Protein AF-A0AAW1TYU7-F1 (afdb_monomer)

Solvent-accessible surface area (backbone atoms only — not comparable to full-atom values): 8528 Å² total; per-residue (Å²): 122,68,66,64,56,52,52,53,50,53,50,51,51,54,53,52,51,52,53,50,51,54,51,52,51,53,50,51,51,51,53,54,70,66,50,73,81,72,82,68,67,56,71,66,59,44,54,50,50,52,50,50,51,54,52,50,51,51,49,50,13,61,77,58,72,44,56,63,83,50,60,72,53,62,38,59,66,28,62,70,59,51,42,69,75,50,72,76,68,42,62,76,51,89,51,69,65,60,41,60,52,52,68,42,39,31,38,31,48,38,64,38,78,94,75,37,80,44,71,42,70,39,41,62,76,65,47,48,54,55,53,52,52,48,64,71,46,33,56,70,64,67,46,60,85,86,68,101

Mean predicted aligned error: 13.65 Å

Organism: NCBI:txid420089

Nearest PDB structures (foldseek):
  6qlz-assembly2_B  TM=4.538E-01  e=4.454E-01  Homo sapiens
  4pg5-assembly1_A  TM=4.589E-01  e=2.276E+00  Staphylococcus aureus M1064
  6rh6-assembly1_A  TM=4.105E-01  e=3.115E+00  Homo sapiens
  3kz1-assembly1_A  TM=4.042E-01  e=2.926E+00  Homo sapiens
  3kz1-assembly2_B  TM=4.029E-01  e=7.043E+00  Homo sapiens

pLDDT: mean 82.73, std 10.72, range [53.5, 95.62]

Secondary structure (DSSP, 8-state):
-HHHHHHHHHHHHHHHHHHHHHHHHHHHHHHHHHS----PPPHHHHHHHHHHHHHHHHHHHHHTT--HHHHTT--HHHHHTEE---HHHHTT-SSHHHHHHHTTEEEEEEE-GGG-EEEEEEETTHHHHHHHHHHHHTTTTT--TT--

Structure (mmCIF, N/CA/C/O backbone):
data_AF-A0AAW1TYU7-F1
#
_entry.id   AF-A0AAW1TYU7-F1
#
loop_
_atom_site.group_PDB
_atom_site.id
_atom_site.type_symbol
_atom_site.label_atom_id
_atom_site.label_alt_id
_atom_site.label_comp_id
_atom_site.label_asym_id
_atom_site.label_entity_id
_atom_site.label_seq_id
_atom_site.pdbx_PDB_ins_code
_atom_site.Cartn_x
_atom_site.Cartn_y
_atom_site.Cartn_z
_atom_site.occupancy
_atom_site.B_iso_or_equiv
_atom_site.auth_seq_id
_atom_site.auth_comp_id
_atom_site.auth_asym_id
_atom_site.auth_atom_id
_atom_site.pdbx_PDB_model_num
ATOM 1 N N . MET A 1 1 ? -54.955 -17.510 65.396 1.00 55.66 1 MET A N 1
ATOM 2 C CA . MET A 1 1 ? -55.137 -16.705 64.162 1.00 55.66 1 MET A CA 1
ATOM 3 C C . MET A 1 1 ? -53.853 -16.027 63.640 1.00 55.66 1 MET A C 1
ATOM 5 O O . MET A 1 1 ? -53.747 -15.865 62.435 1.00 55.66 1 MET A O 1
ATOM 9 N N . ARG A 1 2 ? -52.864 -15.658 64.481 1.00 60.69 2 ARG A N 1
ATOM 10 C CA . ARG A 1 2 ? -51.607 -15.001 64.034 1.00 60.69 2 ARG A CA 1
ATOM 11 C C . ARG A 1 2 ? -50.575 -15.916 63.343 1.00 60.69 2 ARG A C 1
ATOM 13 O O . ARG A 1 2 ? -49.983 -15.480 62.369 1.00 60.69 2 ARG A O 1
ATOM 20 N N . LYS A 1 3 ? -50.383 -17.166 63.796 1.00 67.38 3 LYS A N 1
ATOM 21 C CA . LYS A 1 3 ? -49.389 -18.096 63.205 1.00 67.38 3 LYS A CA 1
ATOM 22 C C . LYS A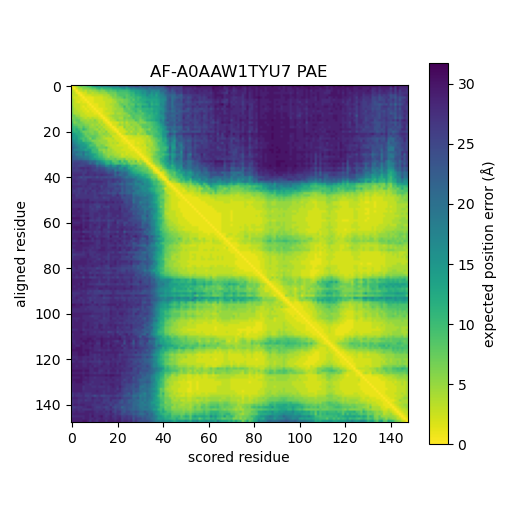 1 3 ? -49.694 -18.469 61.749 1.00 67.38 3 LYS A C 1
ATOM 24 O O . LYS A 1 3 ? -48.827 -18.332 60.902 1.00 67.38 3 LYS A O 1
ATOM 29 N N . LYS A 1 4 ? -50.954 -18.804 61.453 1.00 73.50 4 LYS A N 1
ATOM 30 C CA . LYS A 1 4 ? -51.401 -19.182 60.103 1.00 73.50 4 LYS A CA 1
ATOM 31 C C . LYS A 1 4 ? -51.175 -18.069 59.064 1.00 73.50 4 LYS A C 1
ATOM 33 O O . LYS A 1 4 ? -50.699 -18.329 57.974 1.00 73.50 4 LYS A O 1
ATOM 38 N N . LYS A 1 5 ? -51.408 -16.805 59.451 1.00 76.75 5 LYS A N 1
ATOM 39 C CA . LYS A 1 5 ? -51.119 -15.636 58.598 1.00 76.75 5 LYS A CA 1
ATOM 40 C C . LYS A 1 5 ? -49.624 -15.451 58.311 1.00 76.75 5 LYS A C 1
ATOM 42 O O . LYS A 1 5 ? -49.274 -14.965 57.245 1.00 76.75 5 LYS A O 1
ATOM 47 N N . MET A 1 6 ? -48.759 -15.798 59.266 1.00 77.75 6 MET A N 1
ATOM 48 C CA . MET A 1 6 ? -47.303 -15.725 59.107 1.00 77.75 6 MET A CA 1
ATOM 49 C C . MET A 1 6 ? -46.801 -16.820 58.158 1.00 77.75 6 MET A C 1
ATOM 51 O O . MET A 1 6 ? -45.953 -16.557 57.315 1.00 77.75 6 MET A O 1
ATOM 55 N N . GLU A 1 7 ? -47.351 -18.029 58.274 1.00 80.19 7 GLU A N 1
ATOM 56 C CA . GLU A 1 7 ? -47.046 -19.158 57.388 1.00 80.19 7 GLU A CA 1
ATOM 57 C C . GLU A 1 7 ? -47.467 -18.866 55.942 1.00 80.19 7 GLU A C 1
ATOM 59 O O . GLU A 1 7 ? -46.661 -19.055 55.034 1.00 80.19 7 GLU A O 1
ATOM 64 N N . ASP A 1 8 ? -48.664 -18.306 55.735 1.00 79.69 8 ASP A N 1
ATOM 65 C CA . ASP A 1 8 ? -49.133 -17.887 54.407 1.00 79.69 8 ASP A CA 1
ATOM 66 C C . ASP A 1 8 ? -48.233 -16.791 53.800 1.00 79.69 8 ASP A C 1
ATOM 68 O O . ASP A 1 8 ? -47.884 -16.850 52.622 1.00 79.69 8 ASP A O 1
ATOM 72 N N . LEU A 1 9 ? -47.787 -15.820 54.608 1.00 77.69 9 LEU A N 1
ATOM 73 C CA . LEU A 1 9 ? -46.844 -14.775 54.181 1.00 77.69 9 LEU A CA 1
ATOM 74 C C . LEU A 1 9 ? -45.479 -15.345 53.777 1.00 77.69 9 LEU A C 1
ATOM 76 O O . LEU A 1 9 ? -44.922 -14.946 52.756 1.00 77.69 9 LEU A O 1
ATOM 80 N N . MET A 1 10 ? -44.949 -16.292 54.552 1.00 76.00 10 MET A N 1
ATOM 81 C CA . MET A 1 10 ? -43.680 -16.959 54.244 1.00 76.00 10 MET A CA 1
ATOM 82 C C . MET A 1 10 ? -43.778 -17.823 52.984 1.00 76.00 10 MET A C 1
ATOM 84 O O . MET A 1 10 ? -42.814 -17.911 52.221 1.00 76.00 10 MET A O 1
ATOM 88 N N . LEU A 1 11 ? -44.938 -18.440 52.741 1.00 77.69 11 LEU A N 1
ATOM 89 C CA . LEU A 1 11 ? -45.195 -19.216 51.533 1.00 77.69 11 LEU A CA 1
ATOM 90 C C . LEU A 1 11 ? -45.181 -18.317 50.288 1.00 77.69 11 LEU A C 1
ATOM 92 O O . LEU A 1 11 ? -44.495 -18.634 49.317 1.00 77.69 11 LEU A O 1
ATOM 96 N N . ILE A 1 12 ? -45.880 -17.177 50.345 1.00 73.88 12 ILE A N 1
ATOM 97 C CA . ILE A 1 12 ? -45.915 -16.179 49.264 1.00 73.88 12 ILE A CA 1
ATOM 98 C C . ILE A 1 12 ? -44.510 -15.638 49.000 1.00 73.88 12 ILE A C 1
ATOM 100 O O . ILE A 1 12 ? -44.064 -15.640 47.855 1.00 73.88 12 ILE A O 1
ATOM 104 N N . PHE A 1 13 ? -43.781 -15.264 50.054 1.00 73.44 13 PHE A N 1
ATOM 105 C CA . PHE A 1 13 ? -42.428 -14.730 49.921 1.00 73.44 13 PHE A CA 1
ATOM 106 C C . PHE A 1 13 ? -41.490 -15.725 49.231 1.00 73.44 13 PHE A C 1
ATOM 108 O O . PHE A 1 13 ? -40.816 -15.373 48.267 1.00 73.44 13 PHE A O 1
ATOM 115 N N . ASN A 1 14 ? -41.488 -16.992 49.652 1.00 73.25 14 ASN A N 1
ATOM 116 C CA . ASN A 1 14 ? -40.630 -18.011 49.046 1.00 73.25 14 ASN A CA 1
ATOM 117 C C . ASN A 1 14 ? -41.027 -18.337 47.599 1.00 73.25 14 ASN A C 1
ATOM 119 O O . ASN A 1 14 ? -40.152 -18.553 46.759 1.00 73.25 14 ASN A O 1
ATOM 123 N N . LEU A 1 15 ? -42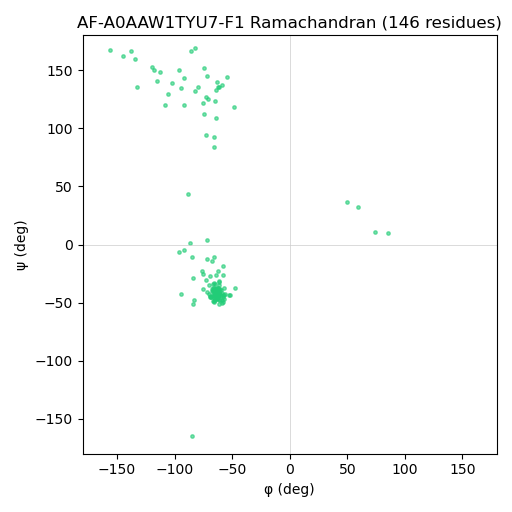.322 -18.375 47.283 1.00 71.44 15 LEU A N 1
ATOM 124 C CA . LEU A 1 15 ? -42.794 -18.615 45.918 1.00 71.44 15 LEU A CA 1
ATOM 125 C C . LEU A 1 15 ? -42.412 -17.460 44.986 1.00 71.44 15 LEU A C 1
ATOM 127 O O . LEU A 1 15 ? -41.828 -17.692 43.927 1.00 71.44 15 LEU A O 1
ATOM 131 N N . GLU A 1 16 ? -42.677 -16.219 45.388 1.00 70.00 16 GLU A N 1
ATOM 132 C CA . GLU A 1 16 ? -42.385 -15.038 44.575 1.00 70.00 16 GLU A CA 1
ATOM 133 C C . GLU A 1 16 ? -40.883 -14.824 44.386 1.00 70.00 16 GLU A C 1
ATOM 135 O O . GLU A 1 16 ? -40.439 -14.516 43.274 1.00 70.00 16 GLU A O 1
ATOM 140 N N . PHE A 1 17 ? -40.080 -15.042 45.430 1.00 69.00 17 PHE A N 1
ATOM 141 C CA . PHE A 1 17 ? -38.631 -14.863 45.356 1.00 69.00 17 PHE A CA 1
ATOM 142 C C . PHE A 1 17 ? -37.994 -15.876 44.396 1.00 69.00 17 PHE A C 1
ATOM 144 O O . PHE A 1 17 ? -37.239 -15.491 43.501 1.00 69.00 17 PHE A O 1
ATOM 151 N N . ASN A 1 18 ? -38.376 -17.154 44.494 1.00 67.75 18 ASN A N 1
ATOM 152 C CA . ASN A 1 18 ? -37.872 -18.204 43.605 1.00 67.75 18 ASN A CA 1
ATOM 153 C C . ASN A 1 18 ? -38.309 -17.997 42.147 1.00 67.75 18 ASN A C 1
ATOM 155 O O . ASN A 1 18 ? -37.503 -18.149 41.228 1.00 67.75 18 ASN A O 1
ATOM 159 N N . VAL A 1 19 ? -39.565 -17.601 41.910 1.00 71.38 19 VAL A N 1
ATOM 160 C CA . VAL A 1 19 ? -40.057 -17.300 40.553 1.00 71.38 19 VAL A CA 1
ATOM 161 C C . VAL A 1 19 ? -39.319 -16.100 39.953 1.00 71.38 19 VAL A C 1
ATOM 163 O O . VAL A 1 19 ? -39.004 -16.103 38.761 1.00 71.38 19 VAL A O 1
ATOM 166 N N . THR A 1 20 ? -39.007 -15.089 40.765 1.00 73.12 20 THR A N 1
ATOM 167 C CA . THR A 1 20 ? -38.305 -13.880 40.313 1.00 73.12 20 THR A CA 1
ATOM 168 C C . THR A 1 20 ? -36.845 -14.162 39.963 1.00 73.12 20 THR A C 1
ATOM 170 O O . THR A 1 20 ? -36.374 -13.691 38.926 1.00 73.12 20 THR A O 1
ATOM 173 N N . ILE A 1 21 ? -36.143 -14.960 40.775 1.00 69.69 21 ILE A N 1
ATOM 174 C CA . ILE A 1 21 ? -34.767 -15.393 40.482 1.00 69.69 21 ILE A CA 1
ATOM 175 C C . ILE A 1 21 ? -34.738 -16.196 39.177 1.00 69.69 21 ILE A C 1
ATOM 177 O O . ILE A 1 21 ? -34.030 -15.822 38.246 1.00 69.69 21 ILE A O 1
ATOM 181 N N . ASN A 1 22 ? -35.604 -17.206 39.048 1.00 75.25 22 ASN A N 1
ATOM 182 C CA . ASN A 1 22 ? -35.659 -18.045 37.848 1.00 75.25 22 ASN A CA 1
ATOM 183 C C . ASN A 1 22 ? -35.982 -17.242 36.573 1.00 75.25 22 ASN A C 1
ATOM 185 O O . ASN A 1 22 ? -35.412 -17.501 35.511 1.00 75.25 22 ASN A O 1
ATOM 189 N N . LYS A 1 23 ? -36.869 -16.237 36.655 1.00 78.19 23 LYS A N 1
ATOM 190 C CA . LYS A 1 23 ? -37.149 -15.333 35.525 1.00 78.19 23 LYS A CA 1
ATOM 191 C C . LYS A 1 23 ? -35.920 -14.518 35.124 1.00 78.19 23 LYS A C 1
ATOM 193 O O . LYS A 1 23 ? -35.611 -14.457 33.934 1.00 78.19 23 LYS A O 1
ATOM 198 N N . ARG A 1 24 ? -35.208 -13.932 36.094 1.00 72.88 24 ARG A N 1
ATOM 199 C CA . ARG A 1 24 ? -33.979 -13.164 35.832 1.00 72.88 24 ARG A CA 1
ATOM 200 C C . ARG A 1 24 ? -32.883 -14.026 35.221 1.00 72.88 24 ARG A C 1
ATOM 202 O O . ARG A 1 24 ? -32.205 -13.575 34.298 1.00 72.88 24 ARG A O 1
ATOM 209 N N . ASP A 1 25 ? -32.738 -15.263 35.678 1.00 72.69 25 ASP A N 1
ATOM 210 C CA . ASP A 1 25 ? -31.746 -16.190 35.138 1.00 72.69 25 ASP A CA 1
ATOM 211 C C . ASP A 1 25 ? -32.064 -16.558 33.686 1.00 72.69 25 ASP A C 1
ATOM 213 O O . ASP A 1 25 ? -31.183 -16.517 32.825 1.00 72.69 25 ASP A O 1
ATOM 217 N N . MET A 1 26 ? -33.338 -16.814 33.370 1.00 72.12 26 MET A N 1
ATOM 218 C CA . MET A 1 26 ? -33.774 -17.070 31.994 1.00 72.12 26 MET A CA 1
ATOM 219 C C . MET A 1 26 ? -33.598 -15.856 31.072 1.00 72.12 26 MET A C 1
ATOM 221 O O . MET A 1 26 ? -33.204 -16.013 29.912 1.00 72.12 26 MET A O 1
ATOM 225 N N . GLU A 1 27 ? -33.871 -14.643 31.553 1.00 78.50 27 GLU A N 1
ATOM 226 C CA . GLU A 1 27 ? -33.611 -13.409 30.802 1.00 78.50 27 GLU A CA 1
ATOM 227 C C . GLU A 1 27 ? -32.115 -13.206 30.563 1.00 78.50 27 GLU A C 1
ATOM 229 O O . GLU A 1 27 ? -31.705 -12.926 29.435 1.00 78.50 27 GLU A O 1
ATOM 234 N N . THR A 1 28 ? -31.289 -13.440 31.582 1.00 73.88 28 THR A N 1
ATOM 235 C CA . THR A 1 28 ? -29.828 -13.338 31.500 1.00 73.88 28 THR A CA 1
ATOM 236 C C . THR A 1 28 ? -29.255 -14.357 30.515 1.00 73.88 28 THR A C 1
ATOM 238 O O . THR A 1 28 ? -28.435 -14.003 29.664 1.00 73.88 28 THR A O 1
ATOM 241 N N . GLN A 1 29 ? -29.732 -15.605 30.547 1.00 71.69 29 GLN A N 1
ATOM 242 C CA . GLN A 1 29 ? -29.360 -16.636 29.575 1.00 71.69 29 GLN A CA 1
ATOM 243 C C . GLN A 1 29 ? -29.791 -16.264 28.151 1.00 71.69 29 GLN A C 1
ATOM 245 O O . GLN A 1 29 ? -29.000 -16.408 27.219 1.00 71.69 29 GLN A O 1
ATOM 250 N N . LYS A 1 30 ? -31.002 -15.720 27.957 1.00 74.44 30 LYS A N 1
ATOM 251 C CA . LYS A 1 30 ? -31.453 -15.239 26.639 1.00 74.44 30 LYS A CA 1
ATOM 252 C C . LYS A 1 30 ? -30.628 -14.053 26.140 1.00 74.44 30 LYS A C 1
ATOM 254 O O . LYS A 1 30 ? -30.302 -14.017 24.957 1.00 74.44 30 LYS A O 1
ATOM 259 N N . ILE A 1 31 ? -30.271 -13.103 27.004 1.00 69.56 31 ILE A N 1
ATOM 260 C CA . ILE A 1 31 ? -29.400 -11.967 26.663 1.00 69.56 31 ILE A CA 1
ATOM 261 C C . ILE A 1 31 ? -28.010 -12.472 26.258 1.00 69.56 31 ILE A C 1
ATOM 263 O O . ILE A 1 31 ? -27.485 -12.046 25.231 1.00 69.56 31 ILE A O 1
ATOM 267 N N . ASN A 1 32 ? -27.443 -13.420 27.005 1.00 65.12 32 ASN A N 1
ATOM 268 C CA . ASN A 1 32 ? -26.140 -14.007 26.699 1.00 65.12 32 ASN A CA 1
ATOM 269 C C . ASN A 1 32 ? -26.151 -14.840 25.411 1.00 65.12 32 ASN A C 1
ATOM 271 O O . ASN A 1 32 ? -25.234 -14.703 24.610 1.00 65.12 32 ASN A O 1
ATOM 275 N N . ASN A 1 33 ? -27.202 -15.622 25.149 1.00 64.88 33 ASN A N 1
ATOM 276 C CA . ASN A 1 33 ? -27.345 -16.364 23.891 1.00 64.88 33 ASN A CA 1
ATOM 277 C C . ASN A 1 33 ? -27.601 -15.446 22.682 1.00 64.88 33 ASN A C 1
ATOM 279 O O . ASN A 1 33 ? -27.238 -15.792 21.560 1.00 64.88 33 ASN A O 1
ATOM 283 N N . ARG A 1 34 ? -28.203 -14.265 22.888 1.00 61.25 34 ARG A N 1
ATOM 284 C CA . ARG A 1 34 ? -28.382 -13.238 21.844 1.00 61.25 34 ARG A CA 1
ATOM 285 C C . ARG A 1 34 ? -27.102 -12.461 21.546 1.00 61.25 34 ARG A C 1
ATOM 287 O O . ARG A 1 34 ? -26.965 -11.921 20.448 1.00 61.25 34 ARG A O 1
ATOM 294 N N . ARG A 1 35 ? -26.151 -12.411 22.482 1.00 60.06 35 ARG A N 1
ATOM 295 C CA . ARG A 1 35 ? -24.810 -11.884 22.221 1.00 60.06 35 ARG A CA 1
ATOM 296 C C . ARG A 1 35 ? -24.072 -12.899 21.355 1.00 60.06 35 ARG A C 1
ATOM 298 O O . ARG A 1 35 ? -23.458 -13.837 21.857 1.00 60.06 35 ARG A O 1
ATOM 305 N N . ARG A 1 36 ? -24.109 -12.702 20.033 1.00 56.19 36 ARG A N 1
ATOM 306 C CA . ARG A 1 36 ? -23.109 -13.303 19.142 1.00 56.19 36 ARG A CA 1
ATOM 307 C C . ARG A 1 36 ? -21.744 -13.012 19.764 1.00 56.19 36 ARG A C 1
ATOM 309 O O . ARG A 1 36 ? -21.393 -11.847 19.929 1.00 56.19 36 ARG A O 1
ATOM 316 N N . LYS A 1 37 ? -20.993 -14.053 20.134 1.00 54.16 37 LYS A N 1
ATOM 317 C CA . LYS A 1 37 ? -19.570 -13.915 20.449 1.00 54.16 37 LYS A CA 1
ATOM 318 C C . LYS A 1 37 ? -18.873 -13.516 19.152 1.00 54.16 37 LYS A C 1
ATOM 320 O O . LYS A 1 37 ? -18.404 -14.371 18.408 1.00 54.16 37 LYS A O 1
ATOM 325 N N . THR A 1 38 ? -18.861 -12.229 18.831 1.00 54.62 38 THR A N 1
ATOM 326 C CA . THR A 1 38 ? -17.908 -11.696 17.870 1.00 54.62 38 THR A CA 1
ATOM 327 C C . THR A 1 38 ? -16.541 -11.890 18.501 1.00 54.62 38 THR A C 1
ATOM 329 O O . THR A 1 38 ? -16.211 -11.267 19.508 1.00 54.62 38 THR A O 1
ATOM 332 N N . VAL A 1 39 ? -15.765 -12.826 17.956 1.00 60.84 39 VAL A N 1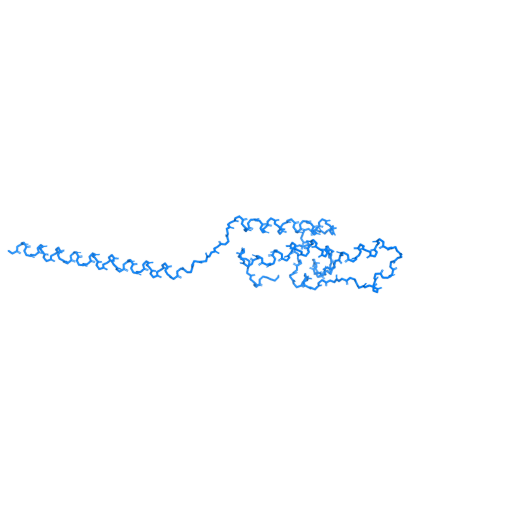
ATOM 333 C CA . VAL A 1 39 ? -14.338 -12.912 18.254 1.00 60.84 39 VAL A CA 1
ATOM 334 C C . VAL A 1 39 ? -13.731 -11.643 17.670 1.00 60.84 39 VAL A C 1
ATOM 336 O O . VAL A 1 39 ? -13.456 -11.569 16.475 1.00 60.84 39 VAL A O 1
ATOM 339 N N . LEU A 1 40 ? -13.634 -10.605 18.499 1.00 53.50 40 LEU A N 1
ATOM 340 C CA . LEU A 1 40 ? -12.904 -9.397 18.154 1.00 53.50 40 LEU A CA 1
ATOM 341 C C . LEU A 1 40 ? -11.443 -9.811 17.924 1.00 53.50 40 LEU A C 1
ATOM 343 O O . LEU A 1 40 ? -10.919 -10.616 18.706 1.00 53.50 40 LEU A O 1
ATOM 347 N N . PRO A 1 41 ? -1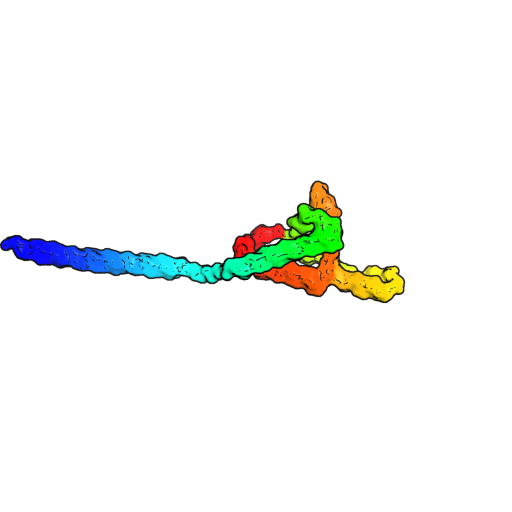0.786 -9.323 16.860 1.00 62.94 41 PRO A N 1
ATOM 348 C CA . PRO A 1 41 ? -9.362 -9.558 16.696 1.00 62.94 41 PRO A CA 1
ATOM 349 C C . PRO A 1 41 ? -8.637 -9.079 17.950 1.00 62.94 41 PRO A C 1
ATOM 351 O O . PRO A 1 41 ? -9.034 -8.088 18.568 1.00 62.94 41 PRO A O 1
ATOM 354 N N . LYS A 1 42 ? -7.580 -9.793 18.340 1.00 68.50 42 LYS A N 1
ATOM 355 C CA . LYS A 1 42 ? -6.775 -9.374 19.490 1.00 68.50 42 LYS A CA 1
ATOM 356 C C . LYS A 1 42 ? -6.230 -7.974 19.207 1.00 68.50 42 LYS A C 1
ATOM 358 O O . LYS A 1 42 ? -5.768 -7.723 18.095 1.00 68.50 42 LYS A O 1
ATOM 363 N N . THR A 1 43 ? -6.256 -7.091 20.204 1.00 70.81 43 THR A N 1
ATOM 364 C CA . THR A 1 43 ? -5.774 -5.702 20.100 1.00 70.81 43 THR A CA 1
ATOM 365 C C . THR A 1 43 ? -4.389 -5.618 19.446 1.00 70.81 43 THR A C 1
ATOM 367 O O . THR A 1 43 ? -4.159 -4.768 18.589 1.00 70.81 43 THR A O 1
ATOM 370 N N . ASP A 1 44 ? -3.511 -6.580 19.744 1.00 71.56 44 ASP A N 1
ATOM 371 C CA . ASP A 1 44 ? -2.166 -6.682 19.168 1.00 71.56 44 ASP A CA 1
ATOM 372 C C . ASP A 1 44 ? -2.162 -6.882 17.643 1.00 71.56 44 ASP A C 1
ATOM 374 O O . ASP A 1 44 ? -1.316 -6.330 16.946 1.00 71.56 44 ASP A O 1
ATOM 378 N N . GLN A 1 45 ? -3.111 -7.649 17.097 1.00 71.19 45 GLN A N 1
ATOM 379 C CA . GLN A 1 45 ? -3.209 -7.902 15.653 1.00 71.19 45 GLN A CA 1
ATOM 380 C C . GLN A 1 45 ? -3.648 -6.648 14.893 1.00 71.19 45 GLN A C 1
ATOM 382 O O . GLN A 1 45 ? -3.191 -6.408 13.778 1.00 71.19 45 GLN A O 1
ATOM 387 N N . ILE A 1 46 ? -4.508 -5.834 15.509 1.00 75.25 46 ILE A N 1
ATOM 388 C CA . ILE A 1 46 ? -4.948 -4.551 14.949 1.00 75.25 46 ILE A CA 1
ATOM 389 C C . ILE A 1 46 ? -3.775 -3.562 14.940 1.00 75.25 46 ILE A C 1
ATOM 391 O O . ILE A 1 46 ? -3.513 -2.935 13.917 1.00 75.25 46 ILE A O 1
ATOM 395 N N . ALA A 1 47 ? -3.015 -3.488 16.038 1.00 80.06 47 ALA A N 1
ATOM 396 C CA . ALA A 1 47 ? -1.830 -2.634 16.139 1.00 80.06 47 ALA A CA 1
ATOM 397 C C . ALA A 1 47 ? -0.728 -3.018 15.131 1.00 80.06 47 ALA A C 1
ATOM 399 O O . ALA A 1 47 ? -0.077 -2.147 14.549 1.00 80.06 47 ALA A O 1
ATOM 400 N N . GLN A 1 48 ? -0.539 -4.317 14.880 1.00 85.19 48 GLN A N 1
ATOM 401 C CA . GLN A 1 48 ? 0.391 -4.809 13.858 1.00 85.19 48 GLN A CA 1
ATOM 402 C C . GLN A 1 48 ? -0.049 -4.417 12.442 1.00 85.19 48 GLN A C 1
ATOM 404 O O . GLN A 1 48 ? 0.792 -4.035 11.629 1.00 85.19 48 GLN A O 1
ATOM 409 N N . LEU A 1 49 ? -1.352 -4.482 12.148 1.00 87.00 49 LEU A N 1
ATOM 410 C CA . LEU A 1 49 ? -1.895 -4.090 10.846 1.00 87.00 49 LEU A CA 1
ATOM 411 C C . LEU A 1 49 ? -1.742 -2.587 10.588 1.00 87.00 49 LEU A C 1
ATOM 413 O O . LEU A 1 49 ? -1.332 -2.196 9.497 1.00 87.00 49 LEU A O 1
ATOM 417 N N . ASP A 1 50 ? -2.032 -1.760 11.593 1.00 88.88 50 ASP A N 1
ATOM 418 C CA . ASP A 1 50 ? -1.845 -0.308 11.518 1.00 88.88 50 ASP A CA 1
ATOM 419 C C . ASP A 1 50 ? -0.365 0.046 11.311 1.00 88.88 50 ASP A C 1
ATOM 421 O O . ASP A 1 50 ? -0.013 0.795 10.399 1.00 88.88 50 ASP A O 1
ATOM 425 N N . SER A 1 51 ? 0.529 -0.602 12.063 1.00 92.00 51 SER A N 1
ATOM 426 C CA . SER A 1 51 ? 1.978 -0.443 11.886 1.00 92.00 51 SER A CA 1
ATOM 427 C C . SER A 1 51 ? 2.416 -0.811 10.463 1.00 92.00 51 SER A C 1
ATOM 429 O O . SER A 1 51 ? 3.150 -0.061 9.821 1.00 92.00 51 SER A O 1
ATOM 431 N N . LEU A 1 52 ? 1.929 -1.936 9.924 1.00 91.75 52 LEU A N 1
ATOM 432 C CA . LEU A 1 52 ? 2.213 -2.346 8.548 1.00 91.75 52 LEU A CA 1
ATOM 433 C C . LEU A 1 52 ? 1.704 -1.321 7.526 1.00 91.75 52 LEU A C 1
ATOM 435 O O . LEU A 1 52 ? 2.421 -1.014 6.572 1.00 91.75 52 LEU A O 1
ATOM 439 N N . ALA A 1 53 ? 0.503 -0.774 7.721 1.00 91.62 53 ALA A N 1
ATOM 440 C CA . ALA A 1 53 ? -0.056 0.257 6.853 1.00 91.62 53 ALA A CA 1
ATOM 441 C C . ALA A 1 53 ? 0.798 1.532 6.865 1.00 91.62 53 ALA A C 1
ATOM 443 O O . ALA A 1 53 ? 1.135 2.058 5.802 1.00 91.62 53 ALA A O 1
ATOM 444 N N . GLN A 1 54 ? 1.230 1.979 8.045 1.00 92.69 54 GLN A N 1
ATOM 445 C CA . GLN A 1 54 ? 2.099 3.145 8.198 1.00 92.69 54 GLN A CA 1
ATOM 446 C C . GLN A 1 54 ? 3.464 2.934 7.531 1.00 92.69 54 GLN A C 1
ATOM 448 O O . GLN A 1 54 ? 3.905 3.784 6.753 1.00 92.69 54 GLN A O 1
ATOM 453 N N . TYR A 1 55 ? 4.113 1.786 7.757 1.00 93.62 55 TYR A N 1
ATOM 454 C CA . TYR A 1 55 ? 5.385 1.465 7.102 1.00 93.62 55 TYR A CA 1
ATOM 455 C C . TYR A 1 55 ? 5.246 1.376 5.585 1.00 93.62 55 TYR A C 1
ATOM 457 O O . TYR A 1 55 ? 6.086 1.911 4.861 1.00 93.62 55 TYR A O 1
ATOM 465 N N . THR A 1 56 ? 4.174 0.748 5.098 1.00 93.06 56 THR A N 1
ATOM 466 C CA . THR A 1 56 ? 3.901 0.630 3.660 1.00 93.06 56 THR A CA 1
ATOM 467 C C . THR A 1 56 ? 3.704 2.010 3.036 1.00 93.06 56 THR A C 1
ATOM 469 O O . THR A 1 56 ? 4.300 2.307 2.003 1.00 93.06 56 THR A O 1
ATOM 472 N N . LEU A 1 57 ? 2.952 2.897 3.694 1.00 93.25 57 LEU A N 1
ATOM 473 C CA . LEU A 1 57 ? 2.738 4.267 3.232 1.00 93.25 57 LEU A CA 1
ATOM 474 C C . LEU A 1 57 ? 4.046 5.066 3.159 1.00 93.25 57 LEU A C 1
ATOM 476 O O . LEU A 1 57 ? 4.312 5.718 2.146 1.00 93.25 57 LEU A O 1
ATOM 480 N N . VAL A 1 58 ? 4.874 5.014 4.209 1.00 93.81 58 VAL A N 1
ATOM 481 C CA . VAL A 1 58 ? 6.174 5.705 4.225 1.00 93.81 58 VAL A CA 1
ATOM 482 C C . VAL A 1 58 ? 7.098 5.129 3.158 1.00 93.81 58 VAL A C 1
ATOM 484 O O . VAL A 1 58 ? 7.726 5.896 2.434 1.00 93.81 58 VAL A O 1
ATOM 487 N N . HIS A 1 59 ? 7.148 3.805 3.004 1.00 93.38 59 HIS A N 1
ATOM 488 C CA . HIS A 1 59 ? 7.947 3.155 1.969 1.00 93.38 59 HIS A CA 1
ATOM 489 C C . HIS A 1 59 ? 7.546 3.629 0.568 1.00 93.38 59 HIS A C 1
ATOM 491 O O . HIS A 1 59 ? 8.404 4.076 -0.194 1.00 93.38 59 HIS A O 1
ATOM 497 N N . LEU A 1 60 ? 6.246 3.615 0.253 1.00 93.44 60 LEU A N 1
ATOM 498 C CA . LEU A 1 60 ? 5.727 4.100 -1.027 1.00 93.44 60 LEU A CA 1
ATOM 499 C C . LEU A 1 60 ? 6.060 5.579 -1.247 1.00 93.44 60 LEU A C 1
ATOM 501 O O . LEU A 1 60 ? 6.493 5.946 -2.339 1.00 93.44 60 LEU A O 1
ATOM 505 N N . ALA A 1 61 ? 5.894 6.423 -0.226 1.00 93.12 61 ALA A N 1
ATOM 506 C CA . ALA A 1 61 ? 6.179 7.852 -0.312 1.00 93.12 61 ALA A CA 1
ATOM 507 C C . ALA A 1 61 ? 7.675 8.142 -0.521 1.00 93.12 61 ALA A C 1
ATOM 509 O O . ALA A 1 61 ? 8.029 8.890 -1.431 1.00 93.12 61 ALA A O 1
ATOM 510 N N . VAL A 1 62 ? 8.553 7.527 0.278 1.00 94.12 62 VAL A N 1
ATOM 511 C CA . VAL A 1 62 ? 10.010 7.729 0.217 1.00 94.12 62 VAL A CA 1
ATOM 512 C C . VAL A 1 62 ? 10.571 7.203 -1.096 1.00 94.12 62 VAL A C 1
ATOM 514 O O . VAL A 1 62 ? 11.273 7.938 -1.790 1.00 94.12 62 VAL A O 1
ATOM 517 N N . PHE A 1 63 ? 10.219 5.970 -1.473 1.00 93.12 63 PHE A N 1
ATOM 518 C CA . PHE A 1 63 ? 10.716 5.351 -2.699 1.00 93.12 63 PHE A CA 1
ATOM 519 C C . PHE A 1 63 ? 10.317 6.155 -3.943 1.00 93.12 63 PHE A C 1
ATOM 521 O O . PHE A 1 63 ? 11.142 6.414 -4.815 1.00 93.12 63 PHE A O 1
ATOM 528 N N . ASN A 1 64 ? 9.072 6.636 -3.989 1.00 93.50 64 ASN A N 1
ATOM 529 C CA . ASN A 1 64 ? 8.568 7.420 -5.117 1.00 93.50 64 ASN A CA 1
ATOM 530 C C . ASN A 1 64 ? 8.852 8.923 -5.007 1.00 93.50 64 ASN A C 1
ATOM 532 O O . ASN A 1 64 ? 8.431 9.689 -5.876 1.00 93.50 64 ASN A O 1
ATOM 536 N N . ARG A 1 65 ? 9.537 9.362 -3.939 1.00 94.75 65 ARG A N 1
ATOM 537 C CA . ARG A 1 65 ? 9.775 10.780 -3.614 1.00 94.75 65 ARG A CA 1
ATOM 538 C C . ARG A 1 65 ? 8.487 11.619 -3.657 1.00 94.75 65 ARG A C 1
ATOM 540 O O . ARG A 1 65 ? 8.496 12.773 -4.089 1.00 94.75 65 ARG A O 1
ATOM 547 N N . LYS A 1 66 ? 7.371 11.031 -3.225 1.00 90.88 66 LYS A N 1
ATOM 548 C CA . LYS A 1 66 ? 6.047 11.662 -3.162 1.00 90.88 66 LYS A CA 1
ATOM 549 C C . LYS A 1 66 ? 5.789 12.197 -1.762 1.00 90.88 66 LYS A C 1
ATOM 551 O O . LYS A 1 66 ? 6.273 11.649 -0.772 1.00 90.88 66 LYS A O 1
ATOM 556 N N . ARG A 1 67 ? 5.000 13.269 -1.659 1.00 88.88 67 ARG A N 1
ATOM 557 C CA . ARG A 1 67 ? 4.560 13.756 -0.347 1.00 88.88 67 ARG A CA 1
ATOM 558 C C . ARG A 1 67 ? 3.536 12.783 0.229 1.00 88.88 67 ARG A C 1
ATOM 560 O O . ARG A 1 67 ? 2.693 12.278 -0.505 1.00 88.88 67 ARG A O 1
ATOM 567 N N . LEU A 1 68 ? 3.548 12.592 1.549 1.00 85.75 68 LEU A N 1
ATOM 568 C CA . LEU A 1 68 ? 2.611 11.687 2.232 1.00 85.75 68 LEU A CA 1
ATOM 569 C C . LEU A 1 68 ? 1.148 11.967 1.863 1.00 85.75 68 LEU A C 1
ATOM 571 O O . LEU A 1 68 ? 0.420 11.041 1.533 1.00 85.75 68 LEU A O 1
ATOM 575 N N . GLY A 1 69 ? 0.741 13.240 1.817 1.00 86.19 69 GLY A N 1
ATOM 576 C CA . GLY A 1 69 ? -0.627 13.618 1.445 1.00 86.19 69 GLY A CA 1
ATOM 577 C C . GLY A 1 69 ? -1.007 13.345 -0.019 1.00 86.19 69 GLY A C 1
ATOM 578 O O . GLY A 1 69 ? -2.187 13.412 -0.354 1.00 86.19 69 GLY A O 1
ATOM 579 N N . GLU A 1 70 ? -0.039 13.068 -0.899 1.00 85.88 70 GLU A N 1
ATOM 580 C CA . GLU A 1 70 ? -0.302 12.553 -2.248 1.00 85.88 70 GLU A CA 1
ATOM 581 C C . GLU A 1 70 ? -0.473 11.036 -2.197 1.00 85.88 70 GLU A C 1
ATOM 583 O O . GLU A 1 70 ? -1.490 10.532 -2.655 1.00 85.88 70 GLU A O 1
ATOM 588 N N . THR A 1 71 ? 0.464 10.314 -1.578 1.00 89.50 71 THR A N 1
ATOM 589 C CA . THR A 1 71 ? 0.416 8.847 -1.468 1.00 89.50 71 THR A CA 1
ATOM 590 C C . THR A 1 71 ? -0.816 8.358 -0.696 1.00 89.50 71 THR A C 1
ATOM 592 O O . THR A 1 71 ? -1.375 7.325 -1.023 1.00 89.50 71 THR A O 1
ATOM 595 N N . GLN A 1 72 ? -1.313 9.115 0.284 1.00 89.94 72 GLN A N 1
ATOM 596 C CA . GLN A 1 72 ? -2.539 8.777 1.023 1.00 89.94 72 GLN A CA 1
ATOM 597 C C . GLN A 1 72 ? -3.823 8.794 0.174 1.00 89.94 72 GLN A C 1
ATOM 599 O O . GLN A 1 72 ? -4.869 8.388 0.666 1.00 89.94 72 GLN A O 1
ATOM 604 N N . ARG A 1 73 ? -3.776 9.301 -1.065 1.00 89.69 73 ARG A N 1
ATOM 605 C CA . ARG A 1 73 ? -4.953 9.435 -1.943 1.00 89.69 73 ARG A CA 1
ATOM 606 C C . ARG A 1 73 ? -5.188 8.241 -2.860 1.00 89.69 73 ARG A C 1
ATOM 608 O O . ARG A 1 73 ? -6.167 8.263 -3.593 1.00 89.69 73 ARG A O 1
ATOM 615 N N . ILE A 1 74 ? -4.287 7.264 -2.864 1.00 91.88 74 ILE A N 1
ATOM 616 C CA . ILE A 1 74 ? -4.424 6.067 -3.695 1.00 91.88 74 ILE A CA 1
ATOM 617 C C . ILE A 1 74 ? -5.652 5.294 -3.214 1.00 91.88 74 ILE A C 1
ATOM 619 O O . ILE A 1 74 ? -5.724 4.936 -2.036 1.00 91.88 74 ILE A O 1
ATOM 623 N N . SER A 1 75 ? -6.594 5.044 -4.117 1.00 92.19 75 SER A N 1
ATOM 624 C CA . SER A 1 75 ? -7.756 4.196 -3.848 1.00 92.19 75 SER A CA 1
ATOM 625 C C . SER A 1 75 ? -7.442 2.718 -4.080 1.00 92.19 75 SER A C 1
ATOM 627 O O . SER A 1 75 ? -6.434 2.351 -4.696 1.00 92.19 75 SER A O 1
ATOM 629 N N . ILE A 1 76 ? -8.322 1.838 -3.603 1.00 92.56 76 ILE A N 1
ATOM 630 C CA . ILE A 1 76 ? -8.209 0.403 -3.889 1.00 92.56 76 ILE A CA 1
ATOM 631 C C . ILE A 1 76 ? -8.416 0.122 -5.378 1.00 92.56 76 ILE A C 1
ATOM 633 O O . ILE A 1 76 ? -7.804 -0.799 -5.917 1.00 92.56 76 ILE A O 1
ATOM 637 N N . GLU A 1 77 ? -9.261 0.900 -6.049 1.00 93.56 77 GLU A N 1
ATOM 638 C CA . GLU A 1 77 ? -9.465 0.812 -7.490 1.00 93.56 77 GLU A CA 1
ATOM 639 C C . GLU A 1 77 ? -8.184 1.156 -8.258 1.00 93.56 77 GLU A C 1
ATOM 641 O O . GLU A 1 77 ? -7.784 0.372 -9.115 1.00 93.56 77 GLU A O 1
ATOM 646 N N . ASP A 1 78 ? -7.491 2.239 -7.886 1.00 94.31 78 ASP A N 1
ATOM 647 C CA . ASP A 1 78 ? -6.194 2.608 -8.477 1.00 94.31 78 ASP A CA 1
ATOM 648 C C . ASP A 1 78 ? -5.162 1.484 -8.299 1.00 94.31 78 ASP A C 1
ATOM 650 O O . ASP A 1 78 ? -4.428 1.137 -9.220 1.00 94.31 78 ASP A O 1
ATOM 654 N N . TYR A 1 79 ? -5.110 0.891 -7.101 1.00 93.88 79 TYR A N 1
ATOM 655 C CA . TYR A 1 79 ? -4.217 -0.231 -6.810 1.00 93.88 79 TYR A CA 1
ATOM 656 C C . TYR A 1 79 ? -4.514 -1.458 -7.680 1.00 93.88 79 TYR A C 1
ATOM 658 O O . TYR A 1 79 ? -3.587 -2.144 -8.108 1.00 93.88 79 TYR A O 1
ATOM 666 N N . ARG A 1 80 ? -5.795 -1.752 -7.926 1.00 93.69 80 ARG A N 1
ATOM 667 C CA . ARG A 1 80 ? -6.221 -2.880 -8.764 1.00 93.69 80 ARG A CA 1
ATOM 668 C C . ARG A 1 80 ? -5.955 -2.631 -10.248 1.00 93.69 80 ARG A C 1
ATOM 670 O O . ARG A 1 80 ? -5.675 -3.595 -10.951 1.00 93.69 80 ARG A O 1
ATOM 677 N N . ASP A 1 81 ? -6.000 -1.376 -10.691 1.00 94.88 81 ASP A N 1
ATOM 678 C CA . ASP A 1 81 ? -5.660 -0.933 -12.052 1.00 94.88 81 ASP A CA 1
ATOM 679 C C . ASP 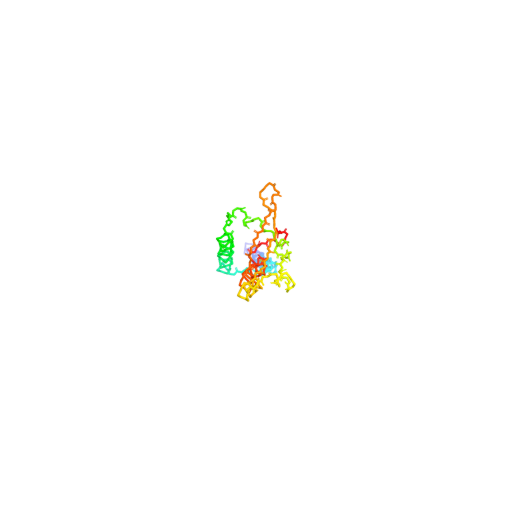A 1 81 ? -4.160 -0.611 -12.200 1.00 94.88 81 ASP A C 1
ATOM 681 O O . ASP A 1 81 ? -3.753 0.414 -12.755 1.00 94.88 81 ASP A O 1
ATOM 685 N N . TYR A 1 82 ? -3.301 -1.470 -11.646 1.00 94.88 82 TYR A N 1
ATOM 686 C CA . TYR A 1 82 ? -1.864 -1.320 -11.832 1.00 94.88 82 TYR A CA 1
ATOM 687 C C . TYR A 1 82 ? -1.451 -1.744 -13.243 1.00 94.88 82 TYR A C 1
ATOM 689 O O . TYR A 1 82 ? -2.023 -2.640 -13.858 1.00 94.88 82 TYR A O 1
ATOM 697 N N . GLU A 1 83 ? -0.371 -1.145 -13.719 1.00 93.88 83 GLU A N 1
ATOM 698 C CA . GLU A 1 83 ? 0.188 -1.399 -15.036 1.00 93.88 83 GLU A CA 1
ATOM 699 C C . GLU A 1 83 ? 1.564 -2.031 -14.923 1.00 93.88 83 GLU A C 1
ATOM 701 O O . GLU A 1 83 ? 2.387 -1.635 -14.092 1.00 93.88 83 GLU A O 1
ATOM 706 N N . ILE A 1 84 ? 1.837 -2.978 -15.804 1.00 92.31 84 ILE A N 1
ATOM 707 C CA . ILE A 1 84 ? 3.161 -3.552 -16.015 1.00 92.31 84 ILE A CA 1
ATOM 708 C C . ILE A 1 84 ? 3.590 -3.249 -17.445 1.00 92.31 84 ILE A C 1
ATOM 710 O O . ILE A 1 84 ? 2.747 -3.083 -18.321 1.00 92.31 84 ILE A O 1
ATOM 714 N N . LEU A 1 85 ? 4.896 -3.121 -17.655 1.00 87.25 85 LEU A N 1
ATOM 715 C CA . LEU A 1 85 ? 5.440 -3.038 -19.005 1.00 87.25 85 LEU A CA 1
ATOM 716 C C . LEU A 1 85 ? 5.567 -4.451 -19.564 1.00 87.25 85 LEU A C 1
ATOM 718 O O . LEU A 1 85 ? 6.092 -5.334 -18.874 1.00 87.25 85 LEU A O 1
ATOM 722 N N . GLU A 1 86 ? 5.082 -4.636 -20.787 1.00 83.56 86 GLU A N 1
ATOM 723 C CA . GLU A 1 86 ? 5.177 -5.902 -21.509 1.00 83.56 86 GLU A CA 1
ATOM 724 C C . GLU A 1 86 ? 6.555 -6.035 -22.175 1.00 83.56 86 GLU A C 1
ATOM 726 O O . GLU A 1 86 ? 7.357 -5.094 -22.215 1.00 83.56 86 GLU A O 1
ATOM 731 N N . ASP A 1 87 ? 6.876 -7.227 -22.674 1.00 82.25 87 ASP A N 1
ATOM 732 C CA . ASP A 1 87 ? 8.202 -7.507 -23.233 1.00 82.25 87 ASP A CA 1
ATOM 733 C C . ASP A 1 87 ? 8.528 -6.626 -24.452 1.00 82.25 87 ASP A C 1
ATOM 735 O O . ASP A 1 87 ? 9.688 -6.238 -24.633 1.00 82.25 87 ASP A O 1
ATOM 739 N N . GLU A 1 88 ? 7.521 -6.242 -25.240 1.00 82.31 88 GLU A N 1
ATOM 740 C CA . GLU A 1 88 ? 7.672 -5.321 -26.368 1.00 82.31 88 GLU A CA 1
ATOM 741 C C . GLU A 1 88 ? 8.097 -3.916 -25.915 1.00 82.31 88 GLU A C 1
ATOM 743 O O . GLU A 1 88 ? 8.981 -3.312 -26.528 1.00 82.31 88 GLU A O 1
ATOM 748 N N . ASP A 1 89 ? 7.535 -3.417 -24.810 1.00 81.56 89 ASP A N 1
ATOM 749 C CA . ASP A 1 89 ? 7.894 -2.111 -24.241 1.00 81.56 89 ASP A CA 1
ATOM 750 C C . ASP A 1 89 ? 9.333 -2.119 -23.704 1.00 81.56 89 ASP A C 1
ATOM 752 O O . ASP A 1 89 ? 10.083 -1.144 -23.812 1.00 81.56 89 ASP A O 1
ATOM 756 N N . VAL A 1 90 ? 9.738 -3.249 -23.121 1.00 82.19 90 VAL A N 1
ATOM 757 C CA . VAL A 1 90 ? 11.060 -3.439 -22.515 1.00 82.19 90 VAL A CA 1
ATOM 758 C C . VAL A 1 90 ? 12.154 -3.629 -23.576 1.00 82.19 90 VAL A C 1
ATOM 760 O O . VAL A 1 90 ? 13.321 -3.306 -23.333 1.00 82.19 90 VAL A O 1
ATOM 763 N N . ALA A 1 91 ? 11.808 -4.103 -24.775 1.00 82.31 91 ALA A N 1
ATOM 764 C CA . ALA A 1 91 ? 12.758 -4.326 -25.865 1.00 82.31 91 ALA A CA 1
ATOM 765 C C . ALA A 1 91 ? 13.462 -3.041 -26.344 1.00 82.31 91 ALA A C 1
ATOM 767 O O . 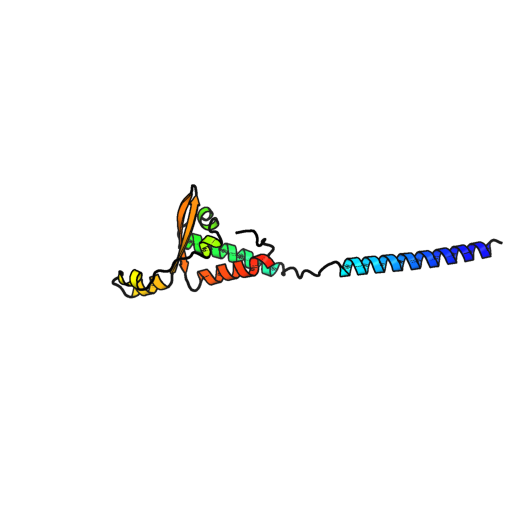ALA A 1 91 ? 14.573 -3.116 -26.874 1.00 82.31 91 ALA A O 1
ATOM 768 N N . VAL A 1 92 ? 12.860 -1.870 -26.103 1.00 86.75 92 VAL A N 1
ATOM 769 C CA . VAL A 1 92 ? 13.412 -0.548 -26.453 1.00 86.75 92 VAL A CA 1
ATOM 770 C C . VAL A 1 92 ? 14.711 -0.236 -25.696 1.00 86.75 92 VAL A C 1
ATOM 772 O O . VAL A 1 92 ? 15.559 0.507 -26.189 1.00 86.75 92 VAL A O 1
ATOM 775 N N . TYR A 1 93 ? 14.909 -0.818 -24.512 1.00 84.06 93 TYR A N 1
ATOM 776 C CA . TYR A 1 93 ? 16.115 -0.608 -23.710 1.00 84.06 93 TYR A CA 1
ATOM 777 C C . TYR A 1 93 ? 17.264 -1.465 -24.239 1.00 84.06 93 TYR A C 1
ATOM 779 O O . TYR A 1 93 ? 17.061 -2.635 -24.547 1.00 84.06 93 TYR A O 1
ATOM 787 N N . THR A 1 94 ? 18.473 -0.918 -24.359 1.00 80.50 94 THR A N 1
ATOM 788 C CA . THR A 1 94 ? 19.613 -1.631 -24.965 1.00 80.50 94 THR A CA 1
ATOM 789 C C . THR A 1 94 ? 20.347 -2.541 -23.985 1.00 80.50 94 THR A C 1
ATOM 791 O O . THR A 1 94 ? 20.888 -3.566 -24.396 1.00 80.50 94 THR A O 1
ATOM 794 N N . ASP A 1 95 ? 20.350 -2.213 -22.694 1.00 89.69 95 ASP A N 1
ATOM 795 C CA . ASP A 1 95 ? 21.055 -2.972 -21.668 1.00 89.69 95 ASP A CA 1
ATOM 796 C C . ASP A 1 95 ? 20.150 -4.000 -20.969 1.00 89.69 95 ASP A C 1
ATOM 798 O O . ASP A 1 95 ? 19.016 -3.729 -20.570 1.00 89.69 95 ASP A O 1
ATOM 802 N N . THR A 1 96 ? 20.673 -5.214 -20.796 1.00 87.75 96 THR A N 1
ATOM 803 C CA . THR A 1 96 ? 19.967 -6.338 -20.160 1.00 87.75 96 THR A CA 1
ATOM 804 C C . THR A 1 96 ? 19.580 -6.044 -18.716 1.00 87.75 96 THR A C 1
ATOM 806 O O . THR A 1 96 ? 18.506 -6.446 -18.272 1.00 87.75 96 THR A O 1
ATOM 809 N N . LEU A 1 97 ? 20.419 -5.298 -17.996 1.00 87.62 97 LEU A N 1
ATOM 810 C CA . LEU A 1 97 ? 20.186 -4.964 -16.599 1.00 87.62 97 LEU A CA 1
ATOM 811 C C . LEU A 1 97 ? 18.942 -4.083 -16.429 1.00 87.62 97 LEU A C 1
ATOM 813 O O . LEU A 1 97 ? 18.095 -4.392 -15.593 1.00 87.62 97 LEU A O 1
ATOM 817 N N . SER A 1 98 ? 18.774 -3.033 -17.236 1.00 86.75 98 SER A N 1
ATOM 818 C CA . SER A 1 98 ? 17.567 -2.199 -17.205 1.00 86.75 98 SER A CA 1
ATOM 819 C C . SER A 1 98 ? 16.326 -3.003 -17.555 1.00 86.75 98 SER A C 1
ATOM 821 O O . SER A 1 98 ? 15.316 -2.886 -16.859 1.00 86.75 98 SER A O 1
ATOM 823 N N . ARG A 1 99 ? 16.412 -3.884 -18.561 1.00 86.50 99 ARG A N 1
ATOM 824 C CA . ARG A 1 99 ? 15.302 -4.779 -18.919 1.00 86.50 99 ARG A CA 1
ATOM 825 C C . ARG A 1 99 ? 14.870 -5.645 -17.739 1.00 86.50 99 ARG A C 1
ATOM 827 O O . ARG A 1 99 ? 13.683 -5.726 -17.430 1.00 86.50 99 ARG A O 1
ATOM 834 N N . GLU A 1 100 ? 15.823 -6.257 -17.042 1.00 87.69 100 GLU A N 1
ATOM 835 C CA . GLU A 1 100 ? 15.540 -7.072 -15.859 1.00 87.69 100 GLU A CA 1
ATOM 836 C C . GLU A 1 100 ? 14.993 -6.256 -14.688 1.00 87.69 100 GLU A C 1
ATOM 838 O O . GLU A 1 100 ? 14.132 -6.738 -13.950 1.00 87.69 100 GLU A O 1
ATOM 843 N N . GLN A 1 101 ? 15.479 -5.029 -14.487 1.00 88.88 101 GLN A N 1
ATOM 844 C CA . GLN A 1 101 ? 14.993 -4.175 -13.407 1.00 88.88 101 GLN A CA 1
ATOM 845 C C . GLN A 1 101 ? 13.563 -3.709 -13.661 1.00 88.88 101 GLN A C 1
ATOM 847 O O . GLN A 1 101 ? 12.744 -3.801 -12.752 1.00 88.88 101 GLN A O 1
ATOM 852 N N . ILE A 1 102 ? 13.235 -3.271 -14.877 1.00 88.44 102 ILE A N 1
ATOM 853 C CA . ILE A 1 102 ? 11.898 -2.776 -15.235 1.00 88.44 102 ILE A CA 1
ATOM 854 C C . ILE A 1 102 ? 10.826 -3.831 -14.958 1.00 88.44 102 ILE A C 1
ATOM 856 O O . ILE A 1 102 ? 9.808 -3.525 -14.337 1.00 88.44 102 ILE A O 1
ATOM 860 N N . LYS A 1 103 ? 11.099 -5.092 -15.311 1.00 88.88 103 LYS A N 1
ATOM 861 C CA . LYS A 1 103 ? 10.182 -6.222 -15.096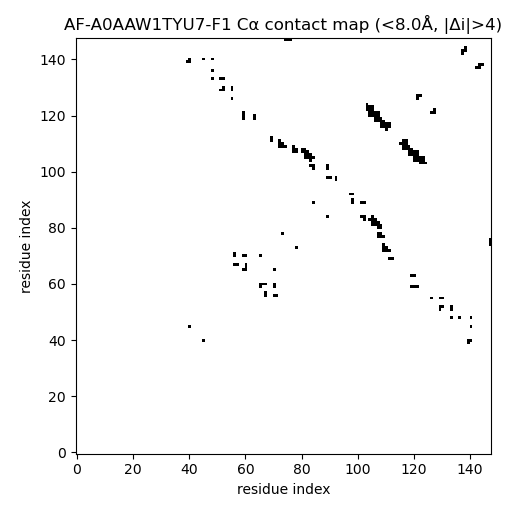 1.00 88.88 103 LYS A CA 1
ATOM 862 C C . LYS A 1 103 ? 9.784 -6.436 -13.636 1.00 88.88 103 LYS A C 1
ATOM 864 O O . LYS A 1 103 ? 8.793 -7.122 -13.380 1.00 88.88 103 LYS A O 1
ATOM 869 N N . LYS A 1 104 ? 10.534 -5.883 -12.678 1.00 91.50 104 LYS A N 1
ATOM 870 C CA . LYS A 1 104 ? 10.263 -5.995 -11.238 1.00 91.50 104 LYS A CA 1
ATOM 871 C C . LYS A 1 104 ? 9.273 -4.960 -10.721 1.00 91.50 104 LYS A C 1
ATOM 873 O O . LYS A 1 104 ? 8.826 -5.101 -9.585 1.00 91.50 104 LYS A O 1
ATOM 878 N N . TRP A 1 105 ? 8.922 -3.947 -11.504 1.00 92.75 105 TRP A N 1
ATOM 879 C CA . TRP A 1 105 ? 8.076 -2.844 -11.059 1.00 92.75 105 TRP A CA 1
ATOM 880 C C . TRP A 1 105 ? 6.722 -2.859 -11.761 1.00 92.75 105 TRP A C 1
ATOM 882 O O . TRP A 1 105 ? 6.597 -3.284 -12.904 1.00 92.75 105 TRP A O 1
ATOM 892 N N . ALA A 1 106 ? 5.709 -2.388 -11.048 1.00 94.44 106 ALA A N 1
ATOM 893 C CA . ALA A 1 106 ? 4.413 -2.025 -11.591 1.00 94.44 106 ALA A CA 1
ATOM 894 C C . ALA A 1 106 ? 4.153 -0.544 -11.309 1.00 94.44 106 ALA A C 1
ATOM 896 O O . ALA A 1 106 ? 4.670 0.011 -10.334 1.00 94.44 106 ALA A O 1
ATOM 897 N N . ARG A 1 107 ? 3.352 0.095 -12.154 1.00 95.31 107 ARG A N 1
ATOM 898 C CA . ARG A 1 107 ? 2.936 1.487 -12.024 1.00 95.31 107 ARG A CA 1
ATOM 899 C C . ARG A 1 107 ? 1.483 1.548 -11.577 1.00 95.31 107 ARG A C 1
ATOM 901 O O . ARG A 1 107 ? 0.626 0.957 -12.210 1.00 95.31 107 ARG A O 1
ATOM 908 N N . ILE A 1 108 ? 1.197 2.316 -10.535 1.00 95.62 108 ILE A N 1
ATOM 909 C CA . ILE A 1 108 ? -0.171 2.631 -10.110 1.00 95.62 108 ILE A CA 1
ATOM 910 C C . ILE A 1 108 ? -0.430 4.088 -10.453 1.00 95.62 108 ILE A C 1
ATOM 912 O O . ILE A 1 108 ? 0.293 4.969 -9.977 1.00 95.62 108 ILE A O 1
ATOM 916 N N . ARG A 1 109 ? -1.434 4.349 -11.291 1.00 95.56 109 ARG A N 1
ATOM 917 C CA . ARG A 1 109 ? -1.911 5.705 -11.575 1.00 95.56 109 ARG A CA 1
ATOM 918 C C . ARG A 1 109 ? -3.030 6.066 -10.618 1.00 95.56 109 ARG A C 1
ATOM 920 O O . ARG A 1 109 ? -3.836 5.218 -10.285 1.00 95.56 109 ARG A O 1
ATOM 927 N N . PHE A 1 110 ? -3.069 7.323 -10.199 1.00 93.56 110 PHE A N 1
ATOM 928 C CA . PHE A 1 110 ? -4.116 7.834 -9.320 1.00 93.56 110 PHE A CA 1
ATOM 929 C C . PHE A 1 110 ? -4.266 9.351 -9.475 1.00 93.56 110 PHE A C 1
ATOM 931 O O . PHE A 1 110 ? -3.420 10.034 -10.068 1.00 93.56 110 PHE A O 1
ATOM 938 N N . THR A 1 111 ? -5.346 9.905 -8.928 1.00 90.94 111 THR A N 1
ATOM 939 C CA . THR A 1 111 ? -5.622 11.345 -8.982 1.00 90.94 111 THR A CA 1
ATOM 940 C C . THR A 1 111 ? -5.062 12.080 -7.760 1.00 90.94 111 THR A C 1
ATOM 942 O O . THR A 1 111 ? -5.435 11.850 -6.611 1.00 90.94 111 THR A O 1
ATOM 945 N N . GLY A 1 112 ? -4.162 13.026 -8.010 1.00 86.69 112 GLY A N 1
ATOM 946 C CA . GLY A 1 112 ? -3.562 13.905 -7.014 1.00 86.69 112 GLY A CA 1
ATOM 947 C C . GLY A 1 112 ? -4.409 15.142 -6.697 1.00 86.69 112 GLY A C 1
ATOM 948 O O . GLY A 1 112 ? -5.594 15.251 -7.016 1.00 86.69 112 GLY A O 1
ATOM 949 N N . LYS A 1 113 ? -3.787 16.130 -6.042 1.00 84.75 113 LYS A N 1
ATOM 950 C CA . LYS A 1 113 ? -4.454 17.392 -5.682 1.00 84.75 113 LYS A CA 1
ATOM 951 C C . LYS A 1 113 ? -4.885 18.154 -6.947 1.00 84.75 113 LYS A C 1
ATOM 953 O O . LYS A 1 113 ? -4.121 18.233 -7.906 1.00 84.75 113 LYS A O 1
ATOM 958 N N . LEU A 1 114 ? -6.074 18.765 -6.912 1.00 85.75 114 LEU A N 1
ATOM 959 C CA . LEU A 1 114 ? -6.661 19.531 -8.028 1.00 85.75 114 LEU A CA 1
ATOM 960 C C . LEU A 1 114 ? -6.857 18.708 -9.316 1.00 85.75 114 LEU A C 1
ATOM 962 O O . LEU A 1 114 ? -6.717 19.245 -10.409 1.00 85.75 114 LEU A O 1
ATOM 966 N N . GLY A 1 115 ? -7.131 17.405 -9.201 1.00 82.44 115 GLY A N 1
ATOM 967 C CA . GLY A 1 115 ? -7.386 16.557 -10.371 1.00 82.44 115 GLY A CA 1
ATOM 968 C C . GLY A 1 115 ? -6.137 16.221 -11.191 1.00 82.44 115 GLY A C 1
ATOM 969 O O . GLY A 1 115 ? -6.249 15.703 -12.296 1.00 82.44 115 GLY A O 1
ATOM 970 N N . LYS A 1 116 ? -4.934 16.521 -10.687 1.00 86.75 116 LYS A N 1
ATOM 971 C CA . LYS A 1 116 ? -3.689 16.227 -11.404 1.00 86.75 116 LYS A CA 1
ATOM 972 C C . LYS A 1 116 ? -3.421 14.728 -11.426 1.00 86.75 116 LYS A C 1
ATOM 974 O O . LYS A 1 116 ? -3.302 14.119 -10.367 1.00 86.75 116 LYS A O 1
ATOM 979 N N . ASN A 1 117 ? -3.236 14.160 -12.613 1.00 90.62 117 ASN A N 1
ATOM 980 C CA . ASN A 1 117 ? -2.806 12.772 -12.750 1.00 90.62 117 ASN A CA 1
ATOM 981 C C . ASN A 1 117 ? -1.408 12.586 -12.157 1.00 90.62 117 ASN A C 1
ATOM 983 O O . ASN A 1 117 ? -0.489 13.368 -12.408 1.00 90.62 117 ASN A O 1
ATOM 987 N N . THR A 1 118 ? -1.254 11.542 -11.356 1.00 91.62 118 THR A N 1
ATOM 988 C CA . THR A 1 118 ? 0.013 11.147 -10.749 1.00 91.62 118 THR A CA 1
ATOM 989 C C . THR A 1 118 ? 0.149 9.632 -10.820 1.00 91.62 118 THR A C 1
ATOM 991 O O . THR A 1 118 ? -0.799 8.914 -11.130 1.00 91.62 118 THR A O 1
ATOM 994 N N . ALA A 1 119 ? 1.356 9.142 -10.570 1.00 94.38 119 ALA A N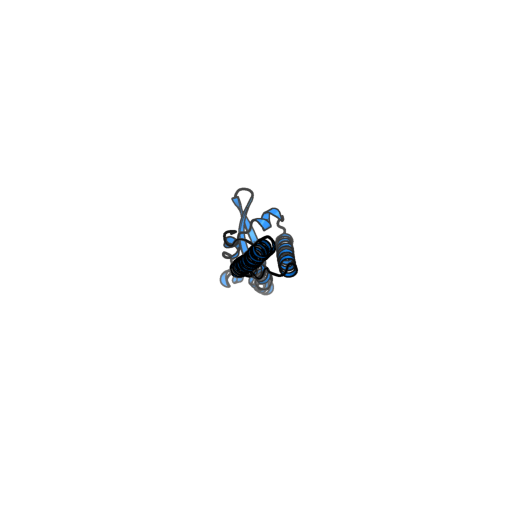 1
ATOM 995 C CA . ALA A 1 119 ? 1.630 7.725 -10.492 1.00 94.38 119 ALA A CA 1
ATOM 996 C C . ALA A 1 119 ? 2.695 7.431 -9.437 1.00 94.38 119 ALA A C 1
ATOM 998 O O . ALA A 1 119 ? 3.444 8.327 -9.025 1.00 94.38 119 ALA A O 1
ATOM 999 N N . LEU A 1 120 ? 2.757 6.169 -9.033 1.00 94.31 120 LEU A N 1
ATOM 1000 C CA . LEU A 1 120 ? 3.839 5.603 -8.244 1.00 94.31 120 LEU A CA 1
ATOM 1001 C C . LEU A 1 120 ? 4.277 4.260 -8.821 1.00 94.31 120 LEU A C 1
ATOM 1003 O O . LEU A 1 120 ? 3.531 3.614 -9.551 1.00 94.31 120 LEU A O 1
ATOM 1007 N N . LEU A 1 121 ? 5.486 3.857 -8.467 1.00 94.88 121 LEU A N 1
ATOM 1008 C CA . LEU A 1 121 ? 6.068 2.560 -8.742 1.00 94.88 121 LEU A CA 1
ATOM 1009 C C . LEU A 1 121 ? 6.013 1.693 -7.488 1.00 94.88 121 LEU A C 1
ATOM 1011 O O . LEU A 1 121 ? 6.302 2.150 -6.376 1.00 94.88 121 LEU A O 1
ATOM 1015 N N . ILE A 1 122 ? 5.677 0.427 -7.693 1.00 94.31 122 ILE A N 1
ATOM 1016 C CA . ILE A 1 122 ? 5.614 -0.592 -6.657 1.00 94.31 122 ILE A CA 1
ATOM 1017 C C . ILE A 1 122 ? 6.341 -1.853 -7.121 1.00 94.31 122 ILE A C 1
ATOM 1019 O O . ILE A 1 122 ? 6.207 -2.283 -8.265 1.00 94.31 122 ILE A O 1
ATOM 1023 N N . HIS A 1 123 ? 7.150 -2.443 -6.242 1.00 92.62 123 HIS A N 1
ATOM 1024 C CA . HIS A 1 123 ? 7.866 -3.672 -6.571 1.00 92.62 123 HIS A CA 1
ATOM 1025 C C . HIS A 1 123 ? 6.888 -4.851 -6.596 1.00 92.62 123 HIS A C 1
ATOM 1027 O O . HIS A 1 123 ? 6.201 -5.105 -5.603 1.00 92.62 123 HIS A O 1
ATOM 1033 N N . ARG A 1 124 ? 6.875 -5.611 -7.694 1.00 89.56 124 ARG A N 1
ATOM 1034 C CA . ARG A 1 124 ? 5.921 -6.698 -7.966 1.00 89.56 124 ARG A CA 1
ATOM 1035 C C . ARG A 1 124 ? 5.911 -7.784 -6.897 1.00 89.56 124 ARG A C 1
ATOM 1037 O O . ARG A 1 124 ? 4.855 -8.294 -6.557 1.00 89.56 124 ARG A O 1
ATOM 1044 N N . SER A 1 125 ? 7.071 -8.121 -6.334 1.00 83.44 125 SER A N 1
ATOM 1045 C CA . SER A 1 125 ? 7.138 -9.153 -5.290 1.00 83.44 125 SER A CA 1
ATOM 1046 C C . SER A 1 125 ? 6.815 -8.633 -3.885 1.00 83.44 125 SER A C 1
ATOM 1048 O O . SER A 1 125 ? 6.054 -9.264 -3.158 1.00 83.44 125 SER A O 1
ATOM 1050 N N . LEU A 1 126 ? 7.407 -7.509 -3.468 1.00 80.69 126 LEU A N 1
ATOM 1051 C CA . LEU A 1 126 ? 7.381 -7.070 -2.072 1.00 80.69 126 LEU A CA 1
ATOM 1052 C C . LEU A 1 126 ? 6.244 -6.090 -1.786 1.00 80.69 126 LEU A C 1
ATOM 1054 O O . LEU A 1 126 ? 5.590 -6.206 -0.753 1.00 80.69 126 LEU A O 1
ATOM 1058 N N . GLY A 1 127 ? 6.015 -5.134 -2.687 1.00 81.12 127 GLY A N 1
ATOM 1059 C CA . GLY A 1 127 ? 5.062 -4.056 -2.451 1.00 81.12 127 GLY A CA 1
ATOM 1060 C C . GLY A 1 127 ? 3.618 -4.549 -2.442 1.00 81.12 127 GLY A C 1
ATOM 1061 O O . GLY A 1 127 ? 2.875 -4.213 -1.524 1.00 81.12 127 GLY A O 1
ATOM 1062 N N . PHE A 1 128 ? 3.248 -5.409 -3.397 1.00 90.88 128 PHE A N 1
ATOM 1063 C CA . PHE A 1 128 ? 1.900 -5.988 -3.462 1.00 90.88 128 PHE A CA 1
ATOM 1064 C C . PHE A 1 128 ? 1.574 -6.809 -2.217 1.00 90.88 128 PHE A C 1
ATOM 1066 O O . PHE A 1 128 ? 0.545 -6.585 -1.595 1.00 90.88 128 PHE A O 1
ATOM 1073 N N . ARG A 1 129 ? 2.504 -7.653 -1.748 1.00 91.00 129 ARG A N 1
ATOM 1074 C CA . ARG A 1 129 ? 2.296 -8.476 -0.546 1.00 91.00 129 ARG A CA 1
ATOM 1075 C C . ARG A 1 129 ? 1.857 -7.678 0.682 1.00 91.00 129 ARG A C 1
ATOM 1077 O O . ARG A 1 129 ? 1.012 -8.150 1.436 1.00 91.00 129 ARG A O 1
ATOM 1084 N N . ALA A 1 130 ? 2.472 -6.522 0.930 1.00 91.00 130 ALA A N 1
ATOM 1085 C CA . ALA A 1 130 ? 2.138 -5.709 2.096 1.00 91.00 130 ALA A CA 1
ATOM 1086 C C . ALA A 1 130 ? 0.728 -5.117 1.970 1.00 91.00 130 ALA A C 1
ATOM 1088 O O . ALA A 1 130 ? -0.062 -5.212 2.908 1.00 91.00 130 ALA A O 1
ATOM 1089 N N . ILE A 1 131 ? 0.395 -4.575 0.794 1.00 92.62 131 ILE A N 1
ATOM 1090 C CA . ILE A 1 131 ? -0.927 -4.003 0.508 1.00 92.62 131 ILE A CA 1
ATOM 1091 C C . ILE A 1 131 ? -2.005 -5.092 0.528 1.00 92.62 131 ILE A C 1
ATOM 1093 O O . ILE A 1 131 ? -3.028 -4.912 1.181 1.00 92.62 131 ILE A O 1
ATOM 1097 N N . ASP A 1 132 ? -1.759 -6.248 -0.085 1.00 9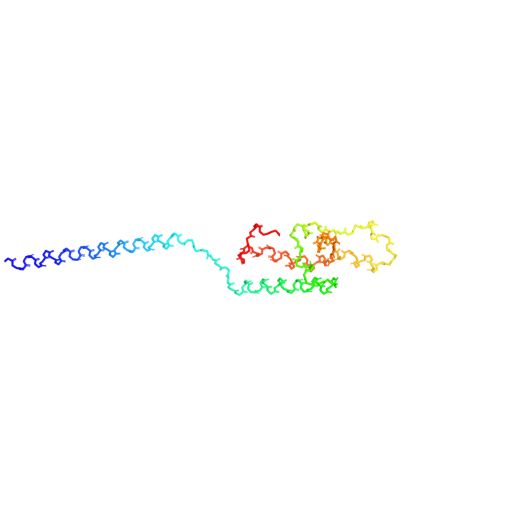3.00 132 ASP A N 1
ATOM 1098 C CA . ASP A 1 132 ? -2.673 -7.393 -0.079 1.00 93.00 132 ASP A CA 1
ATOM 1099 C C . ASP A 1 132 ? -2.968 -7.874 1.342 1.00 93.00 132 ASP A C 1
ATOM 1101 O O . ASP A 1 132 ? -4.120 -8.153 1.680 1.00 93.00 132 ASP A O 1
ATOM 1105 N N . LEU A 1 133 ? -1.948 -7.926 2.205 1.00 91.50 133 LEU A N 1
ATOM 1106 C CA . LEU A 1 133 ? -2.123 -8.291 3.608 1.00 91.50 133 LEU A CA 1
ATOM 1107 C C . LEU A 1 133 ? -2.982 -7.257 4.349 1.00 91.50 133 LEU A C 1
ATOM 1109 O O . LEU A 1 133 ? -3.884 -7.635 5.098 1.00 91.50 133 LEU A O 1
ATOM 1113 N N . ILE A 1 134 ? -2.751 -5.963 4.099 1.00 91.25 134 ILE A N 1
ATOM 1114 C CA . ILE A 1 134 ? -3.571 -4.878 4.652 1.00 91.25 134 ILE A CA 1
ATOM 1115 C C . ILE A 1 134 ? -5.029 -5.041 4.210 1.00 91.25 134 ILE A C 1
ATOM 1117 O O . ILE A 1 134 ? -5.930 -5.057 5.051 1.00 91.25 134 ILE A O 1
ATOM 1121 N N . LEU A 1 135 ? -5.268 -5.228 2.910 1.00 91.25 135 LEU A N 1
ATOM 1122 C CA . LEU A 1 135 ? -6.608 -5.372 2.345 1.00 91.25 135 LEU A CA 1
ATOM 1123 C C . LEU A 1 135 ? -7.328 -6.627 2.845 1.00 91.25 135 LEU A C 1
ATOM 1125 O O . LEU A 1 135 ? -8.522 -6.563 3.129 1.00 91.25 135 LEU A O 1
ATOM 1129 N N . HIS A 1 136 ? -6.613 -7.741 3.008 1.00 89.94 136 HIS A N 1
ATOM 1130 C CA . HIS A 1 136 ? -7.179 -8.994 3.501 1.00 89.94 136 HIS A CA 1
ATOM 1131 C C . HIS A 1 136 ? -7.675 -8.888 4.952 1.00 89.94 136 HIS A C 1
ATOM 1133 O O . HIS A 1 136 ? -8.721 -9.437 5.298 1.00 89.94 136 HIS A O 1
ATOM 1139 N N . TYR A 1 137 ? -6.939 -8.180 5.815 1.00 89.00 137 TYR A N 1
ATOM 1140 C CA . TYR A 1 137 ? -7.257 -8.085 7.245 1.00 89.00 137 TYR A CA 1
ATOM 1141 C C . TYR A 1 137 ? -8.062 -6.835 7.637 1.00 89.00 137 TYR A C 1
ATOM 1143 O O . TYR A 1 137 ? -8.521 -6.755 8.779 1.00 89.00 137 TYR A O 1
ATOM 1151 N N . ARG A 1 138 ? -8.302 -5.889 6.716 1.00 87.06 138 ARG A N 1
ATOM 1152 C CA . ARG A 1 138 ? -8.964 -4.602 7.011 1.00 87.06 138 ARG A CA 1
ATOM 1153 C C . ARG A 1 138 ? -10.347 -4.742 7.658 1.00 87.06 138 ARG A C 1
ATOM 1155 O O . ARG A 1 138 ? -10.640 -4.039 8.620 1.00 87.06 138 ARG A O 1
ATOM 1162 N N . GLU A 1 139 ? -11.179 -5.673 7.183 1.00 84.94 139 GLU A N 1
ATOM 1163 C CA . GLU A 1 139 ? -12.533 -5.876 7.723 1.00 84.94 139 GLU A CA 1
ATOM 1164 C C . GLU A 1 139 ? -12.484 -6.400 9.156 1.00 84.94 139 GLU A C 1
ATOM 1166 O O . GLU A 1 139 ? -13.245 -5.962 10.018 1.00 84.94 139 GLU A O 1
ATOM 1171 N N . ARG A 1 140 ? -11.532 -7.300 9.434 1.00 82.44 140 ARG A N 1
ATOM 1172 C CA . ARG A 1 140 ? -11.300 -7.809 10.789 1.00 82.44 140 ARG A CA 1
ATOM 1173 C C . ARG A 1 140 ? -10.860 -6.674 11.708 1.00 82.44 140 ARG A C 1
ATOM 1175 O O . ARG A 1 140 ? -11.352 -6.593 12.823 1.00 82.44 140 ARG A O 1
ATOM 1182 N N . ALA A 1 141 ? -10.025 -5.758 11.226 1.00 78.25 141 ALA A N 1
ATOM 1183 C CA . ALA A 1 141 ? -9.620 -4.563 11.964 1.00 78.25 141 ALA A CA 1
ATOM 1184 C C . ALA A 1 141 ? -10.726 -3.493 12.113 1.00 78.25 141 ALA A C 1
ATOM 1186 O O . ALA A 1 141 ? -10.468 -2.432 12.674 1.00 78.25 141 ALA A O 1
ATOM 1187 N N . GLY A 1 142 ? -11.952 -3.752 11.643 1.00 80.38 142 GLY A N 1
ATOM 1188 C CA . GLY A 1 142 ? -13.086 -2.836 11.784 1.00 80.38 142 GLY A CA 1
ATOM 1189 C C . GLY A 1 142 ? -13.180 -1.766 10.694 1.00 80.38 142 GLY A C 1
ATOM 1190 O O . GLY A 1 142 ? -13.996 -0.853 10.812 1.00 80.38 142 GLY A O 1
ATOM 1191 N N . VAL A 1 143 ? -12.387 -1.866 9.620 1.00 80.62 143 VAL A N 1
ATOM 1192 C CA . VAL A 1 143 ? -12.530 -0.994 8.447 1.00 80.62 143 VAL A CA 1
ATOM 1193 C C . VAL A 1 143 ? -13.753 -1.442 7.650 1.00 80.62 143 VAL A C 1
ATOM 1195 O O . VAL A 1 143 ? -13.834 -2.590 7.214 1.00 80.62 143 VAL A O 1
ATOM 1198 N N . ASN A 1 144 ? -14.713 -0.535 7.452 1.00 78.62 144 ASN A N 1
ATOM 1199 C CA . ASN A 1 144 ? -15.933 -0.836 6.706 1.00 78.62 144 ASN A CA 1
ATOM 1200 C C . ASN A 1 144 ? -15.605 -1.209 5.249 1.00 78.62 144 ASN A C 1
ATOM 1202 O O . ASN A 1 144 ? -14.838 -0.510 4.587 1.00 78.62 144 ASN A O 1
ATOM 1206 N N . ALA A 1 145 ? -16.230 -2.268 4.732 1.00 77.00 145 ALA A N 1
ATOM 1207 C CA . ALA A 1 145 ? -16.081 -2.701 3.345 1.00 77.00 145 ALA A CA 1
ATOM 1208 C C . ALA A 1 145 ? -16.476 -1.620 2.320 1.00 77.00 145 ALA A C 1
ATOM 1210 O O . ALA A 1 145 ? -15.947 -1.612 1.210 1.00 77.00 145 ALA A O 1
ATOM 1211 N N . SER A 1 146 ? -17.365 -0.691 2.695 1.00 79.56 146 SER A N 1
ATOM 1212 C CA . SER A 1 146 ? -17.767 0.450 1.866 1.00 79.56 146 SER A CA 1
ATOM 1213 C C . SER A 1 146 ? -16.688 1.525 1.727 1.00 79.56 146 SER A C 1
ATOM 1215 O O . SER A 1 146 ? -16.849 2.418 0.901 1.00 79.56 146 SER A O 1
ATOM 1217 N N . ASN A 1 147 ? -15.626 1.476 2.540 1.00 74.44 147 ASN A N 1
ATOM 1218 C CA . ASN A 1 147 ? -14.466 2.345 2.391 1.00 74.44 147 ASN A CA 1
ATOM 1219 C C . ASN A 1 147 ? -13.652 1.857 1.181 1.00 74.44 147 ASN A C 1
ATOM 1221 O O . ASN A 1 147 ? -13.147 0.725 1.195 1.00 74.44 147 ASN A O 1
ATOM 1225 N N . ARG A 1 148 ? -13.619 2.671 0.126 1.00 61.28 148 ARG A N 1
ATOM 1226 C CA . ARG A 1 148 ? -12.968 2.387 -1.159 1.00 61.28 148 ARG A CA 1
ATOM 1227 C C . ARG A 1 148 ? -11.638 3.121 -1.243 1.00 61.28 148 ARG A C 1
ATOM 1229 O O . ARG A 1 148 ? -11.636 4.312 -0.864 1.00 61.28 148 ARG A O 1
#

Foldseek 3Di:
DVVVVVVVVVVVVVVVVVVVVVVVVVVVVVVVVVPDPPPQPDPVVLVVLVVLVVVLLVCQCVVQVHDSQFSVQQAPVLVVPKAADDPVNLVPDPDPVSSVVSRQWIKGWDAGPPRDIDITIAGPPPSVVSVVVSVVCVVSSVNDPPRD

Sequence (148 aa):
MRKKKMEDLMLIFNLEFNVTINKRDMETQKINNRRRKTVLPKTDQIAQLDSLAQYTLVHLAVFNRKRLGETQRISIEDYRDYEILEDEDVAVYTDTLSREQIKKWARIRFTGKLGKNTALLIHRSLGFRAIDLILHYRERAGVNASNR

Radius of gyration: 31.28 Å; Cα contacts (8 Å, |Δi|>4): 110; chains: 1; bounding box: 76×39×91 Å